Protein AF-C7ABK7-F1 (afdb_monomer_lite)

Organism: NCBI: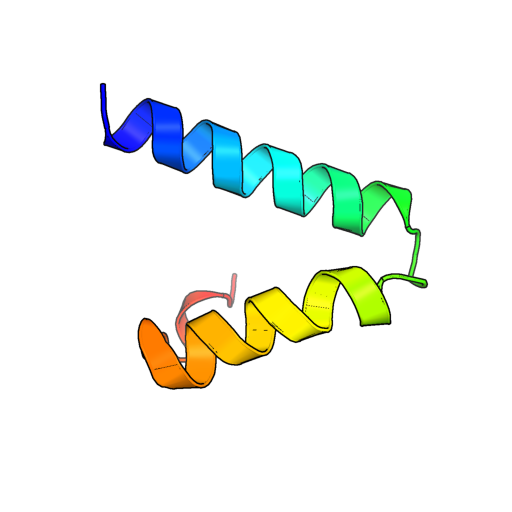txid54319

Secondary structure (DSSP, 8-state):
-HHHHHHHHHHHHHHHHHHTTT--HHHHHHHHHHHHHTS---GGGG--

Foldseek 3Di:
DVVVVVVVVVVVLVVVCVVCVPVCCVSVVVVVCCCVPPVNPDPVVVDD

pLDDT: mean 95.51, std 4.32, range [75.62, 98.19]

Sequence (48 aa):
AAISAHGATVLKKLGELLRAKGNHAAILKPLAKSHATEHKIPINNFKL

Radius of gyration: 11.77 Å; chains: 1; bounding box: 24×24×22 Å

Structure (mmCIF, N/CA/C/O backbone):
data_AF-C7ABK7-F1
#
_entry.id   AF-C7ABK7-F1
#
loop_
_atom_site.group_PDB
_atom_site.id
_atom_site.type_symbol
_atom_site.label_atom_id
_atom_site.label_alt_id
_atom_site.label_comp_id
_atom_site.label_asym_id
_atom_site.label_entity_id
_atom_site.label_seq_id
_atom_site.pdbx_PDB_ins_code
_atom_site.Cartn_x
_atom_site.Cartn_y
_atom_site.Cartn_z
_atom_site.occupancy
_atom_site.B_iso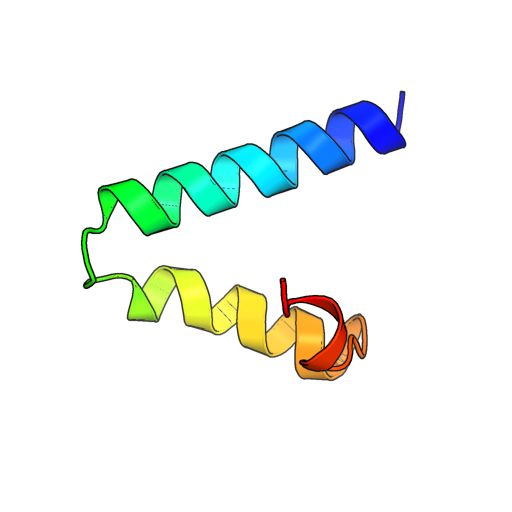_or_equiv
_atom_site.auth_seq_id
_atom_site.auth_comp_id
_atom_site.auth_asym_id
_atom_site.auth_atom_id
_atom_site.pdbx_PDB_model_num
ATOM 1 N N . ALA A 1 1 ? 13.650 12.316 -9.002 1.00 76.00 1 ALA A N 1
ATOM 2 C CA . ALA A 1 1 ? 12.232 12.463 -9.406 1.00 76.00 1 ALA A CA 1
ATOM 3 C C . ALA A 1 1 ? 11.435 11.165 -9.226 1.00 76.00 1 ALA A C 1
ATOM 5 O O . ALA A 1 1 ? 10.501 11.162 -8.435 1.00 76.00 1 ALA A O 1
ATOM 6 N N . ALA A 1 2 ? 11.813 10.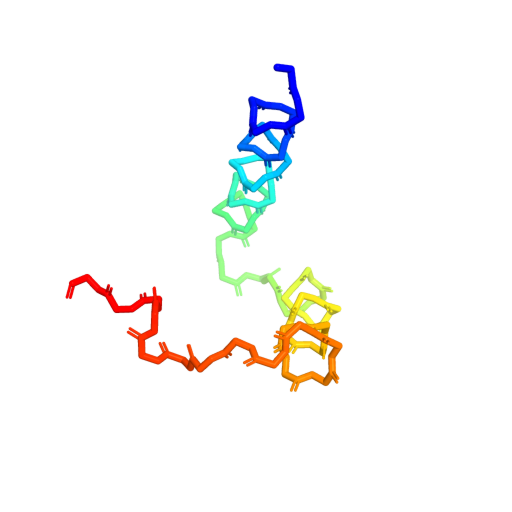058 -9.884 1.00 92.44 2 ALA A N 1
ATOM 7 C CA . ALA A 1 2 ? 11.049 8.800 -9.843 1.00 92.44 2 ALA A CA 1
ATOM 8 C C . ALA A 1 2 ? 10.876 8.204 -8.430 1.00 92.44 2 ALA A C 1
ATOM 10 O O . ALA A 1 2 ? 9.763 7.855 -8.047 1.00 92.44 2 ALA A O 1
ATOM 11 N N . ILE A 1 3 ? 11.946 8.160 -7.626 1.00 95.12 3 ILE A N 1
ATOM 12 C CA . ILE A 1 3 ? 11.896 7.630 -6.251 1.00 95.12 3 ILE A CA 1
ATOM 13 C C . ILE A 1 3 ? 10.964 8.472 -5.371 1.00 95.12 3 ILE A C 1
ATOM 15 O O . ILE A 1 3 ? 10.129 7.925 -4.661 1.00 95.12 3 ILE A O 1
ATOM 19 N N . SER A 1 4 ? 11.046 9.802 -5.457 1.00 96.25 4 SER A N 1
ATOM 20 C CA . SER A 1 4 ? 10.179 10.711 -4.695 1.00 96.25 4 SER A CA 1
ATOM 21 C C . SER A 1 4 ? 8.702 10.551 -5.074 1.00 96.25 4 SER A C 1
ATOM 23 O O . SER A 1 4 ? 7.846 10.504 -4.194 1.00 96.25 4 SER A O 1
ATOM 25 N N . ALA A 1 5 ? 8.397 10.406 -6.369 1.00 97.38 5 ALA A N 1
ATOM 26 C CA . ALA A 1 5 ? 7.035 10.154 -6.845 1.00 97.38 5 ALA A CA 1
ATOM 27 C C . ALA A 1 5 ? 6.503 8.788 -6.378 1.00 97.38 5 ALA A C 1
ATOM 29 O O . ALA A 1 5 ? 5.346 8.664 -5.961 1.00 97.38 5 ALA A O 1
ATOM 30 N N . HIS A 1 6 ? 7.363 7.766 -6.391 1.00 96.19 6 HIS A N 1
ATOM 31 C CA . HIS A 1 6 ? 7.021 6.454 -5.859 1.00 96.19 6 HIS A CA 1
ATOM 32 C C . HIS A 1 6 ? 6.769 6.513 -4.345 1.00 96.19 6 HIS A C 1
ATOM 34 O O . HIS A 1 6 ? 5.737 6.034 -3.879 1.00 96.19 6 HIS A O 1
ATOM 40 N N . GLY A 1 7 ? 7.634 7.195 -3.588 1.00 97.19 7 GLY A N 1
ATOM 41 C CA . GLY A 1 7 ? 7.467 7.409 -2.149 1.00 97.19 7 GLY A CA 1
ATOM 42 C C . GLY A 1 7 ? 6.145 8.098 -1.803 1.00 97.19 7 GLY A C 1
ATOM 43 O O . GLY A 1 7 ? 5.415 7.629 -0.932 1.00 97.19 7 GLY A O 1
ATOM 44 N N . ALA A 1 8 ? 5.769 9.146 -2.545 1.00 98.19 8 ALA A N 1
ATOM 45 C CA . ALA A 1 8 ? 4.474 9.807 -2.378 1.00 98.19 8 ALA A CA 1
ATOM 46 C C . ALA A 1 8 ? 3.289 8.855 -2.629 1.00 98.19 8 ALA A C 1
ATOM 48 O O . ALA A 1 8 ? 2.293 8.889 -1.904 1.00 98.19 8 ALA A O 1
ATOM 49 N N . THR A 1 9 ? 3.405 7.966 -3.621 1.00 96.81 9 THR A N 1
ATOM 50 C CA . THR A 1 9 ? 2.381 6.952 -3.920 1.00 96.81 9 THR A CA 1
ATOM 51 C C . THR A 1 9 ? 2.219 5.961 -2.768 1.00 96.81 9 THR A C 1
ATOM 53 O O . THR A 1 9 ? 1.093 5.703 -2.337 1.00 96.81 9 THR A O 1
ATOM 56 N N . VAL A 1 10 ? 3.331 5.445 -2.235 1.00 96.56 10 VAL A N 1
ATOM 57 C CA . VAL A 1 10 ? 3.330 4.497 -1.110 1.00 96.56 10 VAL A CA 1
ATOM 58 C C . VAL A 1 10 ? 2.701 5.130 0.133 1.00 96.56 10 VAL A C 1
ATOM 60 O O . VAL A 1 10 ? 1.769 4.564 0.705 1.00 96.56 10 VAL A O 1
ATOM 63 N N . LEU A 1 11 ? 3.135 6.338 0.510 1.00 97.62 11 LEU A N 1
ATOM 64 C CA . LEU A 1 11 ? 2.610 7.042 1.685 1.00 97.62 11 LEU A CA 1
ATOM 65 C C . LEU A 1 11 ? 1.121 7.389 1.543 1.00 97.62 11 LEU A C 1
ATOM 67 O O . LEU A 1 11 ? 0.366 7.268 2.509 1.00 97.62 11 LEU A O 1
ATOM 71 N N . LYS A 1 12 ? 0.661 7.746 0.337 1.00 97.75 12 LYS A N 1
ATOM 72 C CA . LYS A 1 12 ? -0.767 7.969 0.068 1.00 97.75 12 LYS A CA 1
ATOM 73 C C . LYS A 1 12 ? -1.593 6.701 0.296 1.00 97.75 12 LYS A C 1
ATOM 75 O O . LYS A 1 12 ? -2.625 6.760 0.963 1.00 97.75 12 LYS A O 1
ATOM 80 N N . LYS A 1 13 ? -1.140 5.554 -0.224 1.00 96.06 13 LYS A N 1
ATOM 81 C CA . LYS A 1 13 ? -1.829 4.267 -0.029 1.00 96.06 13 LYS A CA 1
ATOM 82 C C . LYS A 1 13 ? -1.835 3.824 1.427 1.00 96.06 13 LYS A C 1
ATOM 84 O O . LYS A 1 13 ? -2.869 3.362 1.904 1.00 96.06 13 LYS A O 1
ATOM 89 N N . LEU A 1 14 ? -0.747 4.053 2.158 1.00 96.19 14 LEU A N 1
ATOM 90 C CA . LEU A 1 14 ? -0.719 3.826 3.601 1.00 96.19 14 LEU A CA 1
ATOM 91 C C . LEU A 1 14 ? -1.750 4.700 4.336 1.00 96.19 14 LEU A C 1
ATOM 93 O O . LEU A 1 14 ? -2.514 4.190 5.152 1.00 96.19 14 LEU A O 1
ATOM 97 N N . GLY A 1 15 ? -1.840 5.992 4.008 1.00 97.69 15 GLY A N 1
ATOM 98 C CA . GLY A 1 15 ? -2.842 6.890 4.591 1.00 97.69 15 GLY A CA 1
ATOM 99 C C . GLY A 1 15 ? -4.288 6.444 4.330 1.00 97.69 15 GLY A C 1
ATOM 100 O O . GLY A 1 15 ? -5.125 6.499 5.232 1.00 97.69 15 GLY A O 1
ATOM 101 N N . GLU A 1 16 ? -4.585 5.947 3.124 1.00 97.19 16 GLU A N 1
ATOM 102 C CA . GLU A 1 16 ? -5.891 5.359 2.785 1.00 97.19 16 GLU A CA 1
ATOM 103 C C . GLU A 1 16 ? -6.218 4.138 3.669 1.00 97.19 16 GLU A C 1
ATOM 105 O O . GLU A 1 16 ? -7.333 4.049 4.189 1.00 97.19 16 GLU A O 1
ATOM 110 N N . LEU A 1 17 ? -5.247 3.240 3.894 1.00 96.44 17 LEU A N 1
ATOM 111 C CA . LEU A 1 17 ? -5.402 2.069 4.770 1.00 96.44 17 LEU A CA 1
ATOM 112 C C . LEU A 1 17 ? -5.668 2.472 6.228 1.00 96.44 17 LEU A C 1
ATOM 114 O O . LEU A 1 17 ? -6.586 1.942 6.856 1.00 96.44 17 LEU A O 1
ATOM 118 N N . LEU A 1 18 ? -4.906 3.437 6.754 1.00 96.88 18 LEU A N 1
ATOM 119 C CA . LEU A 1 18 ? -5.066 3.928 8.127 1.00 96.88 18 LEU A CA 1
ATOM 120 C C . LEU A 1 18 ? -6.436 4.587 8.334 1.00 96.88 18 LEU A C 1
ATOM 122 O O . LEU A 1 18 ? -7.113 4.331 9.331 1.00 96.88 18 LEU A O 1
ATOM 126 N N . ARG A 1 19 ? -6.893 5.388 7.364 1.00 97.62 19 ARG A N 1
ATOM 127 C CA . ARG A 1 19 ? -8.205 6.048 7.424 1.00 97.62 19 ARG A CA 1
ATOM 128 C C . ARG A 1 19 ? -9.371 5.059 7.394 1.00 97.62 19 ARG A C 1
ATOM 130 O O . ARG A 1 19 ? -10.424 5.359 7.950 1.00 97.62 19 ARG A O 1
ATOM 137 N N . ALA A 1 20 ? -9.180 3.890 6.786 1.00 97.19 20 ALA A N 1
ATOM 138 C CA . ALA A 1 20 ? -10.181 2.831 6.746 1.00 97.19 20 ALA A CA 1
ATOM 139 C C . ALA A 1 20 ? -10.342 2.072 8.080 1.00 97.19 20 ALA A C 1
ATOM 141 O O . ALA A 1 20 ? -11.287 1.298 8.208 1.00 97.19 20 ALA A O 1
ATOM 142 N N . LYS A 1 21 ? -9.465 2.295 9.077 1.00 96.06 21 LYS A N 1
ATOM 143 C CA . LYS A 1 21 ? -9.609 1.804 10.466 1.00 96.06 21 LYS A CA 1
ATOM 144 C C . LYS A 1 21 ? -9.998 0.317 10.573 1.00 96.06 21 LYS A C 1
ATOM 146 O O . LYS A 1 21 ? -10.925 -0.044 11.288 1.00 96.06 21 LYS A O 1
ATOM 151 N N . GLY A 1 22 ? -9.312 -0.544 9.824 1.00 94.56 22 GLY A N 1
ATOM 152 C CA . GLY A 1 22 ? -9.568 -1.992 9.790 1.00 94.56 22 GLY A CA 1
ATOM 153 C C . GLY A 1 22 ? -10.545 -2.454 8.701 1.00 94.56 22 GLY A C 1
ATOM 154 O O . GLY A 1 22 ? -10.473 -3.603 8.274 1.00 94.56 22 GLY A O 1
ATOM 155 N N . ASN A 1 23 ? -11.373 -1.570 8.134 1.00 96.62 23 ASN A N 1
ATOM 156 C CA . ASN A 1 23 ? -12.226 -1.885 6.982 1.00 96.62 23 ASN A CA 1
ATOM 157 C C . ASN A 1 23 ? -11.498 -1.665 5.640 1.00 96.62 23 ASN A C 1
ATOM 159 O O . ASN A 1 23 ? -11.947 -0.923 4.768 1.00 96.62 23 ASN A O 1
ATOM 163 N N . HIS A 1 24 ? -10.321 -2.272 5.479 1.00 96.81 24 HIS A N 1
ATOM 164 C CA . HIS A 1 24 ? -9.428 -2.011 4.343 1.00 96.81 24 HIS A CA 1
ATOM 165 C C . HIS A 1 24 ? -9.300 -3.182 3.358 1.00 96.81 24 HIS A C 1
ATOM 167 O O . HIS A 1 24 ? -8.418 -3.163 2.501 1.00 96.81 24 HIS A O 1
ATOM 173 N N . ALA A 1 25 ? -10.145 -4.213 3.449 1.00 96.94 25 ALA A N 1
ATOM 174 C CA . ALA A 1 25 ? -10.029 -5.413 2.612 1.00 96.94 25 ALA A CA 1
ATOM 175 C C . ALA A 1 25 ? -1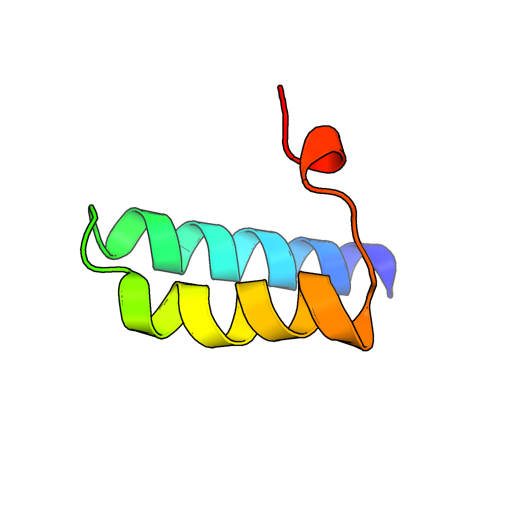0.037 -5.093 1.102 1.0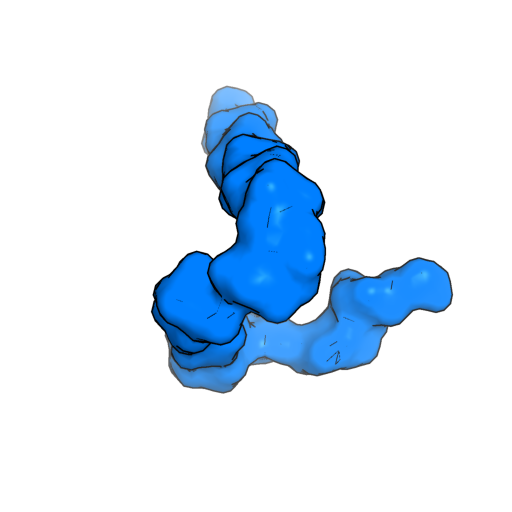0 96.94 25 ALA A C 1
ATOM 177 O O . ALA A 1 25 ? -9.216 -5.618 0.350 1.00 96.94 25 ALA A O 1
ATOM 178 N N . ALA A 1 26 ? -10.908 -4.176 0.666 1.00 96.25 26 ALA A N 1
ATOM 179 C CA . ALA A 1 26 ? -11.002 -3.760 -0.734 1.00 96.25 26 ALA A CA 1
ATOM 180 C C . ALA A 1 26 ? -9.763 -2.987 -1.223 1.00 96.25 26 ALA A C 1
ATOM 182 O O . ALA A 1 26 ? -9.365 -3.140 -2.375 1.00 96.25 26 ALA A O 1
ATOM 183 N N . ILE A 1 27 ? -9.133 -2.198 -0.346 1.00 95.12 27 ILE A N 1
ATOM 184 C CA . ILE A 1 27 ? -7.909 -1.436 -0.647 1.00 95.12 27 ILE A CA 1
ATOM 185 C C . ILE A 1 27 ? -6.702 -2.382 -0.691 1.00 95.12 27 ILE A C 1
ATOM 187 O O . ILE A 1 27 ? -5.857 -2.287 -1.580 1.00 95.12 27 ILE A O 1
ATOM 191 N N . LEU A 1 28 ? -6.640 -3.325 0.254 1.00 95.81 28 LEU A N 1
ATOM 192 C CA . LEU A 1 28 ? -5.535 -4.266 0.403 1.00 95.81 28 LEU A CA 1
ATOM 193 C C . LEU A 1 28 ? -5.494 -5.310 -0.720 1.00 95.81 28 LEU A C 1
ATOM 195 O O . LEU A 1 28 ? -4.411 -5.677 -1.162 1.00 95.81 28 LEU A O 1
ATOM 199 N N . LYS A 1 29 ? -6.647 -5.780 -1.211 1.00 96.75 29 LYS A N 1
ATOM 200 C CA . LYS A 1 29 ? -6.732 -6.854 -2.216 1.00 96.75 29 LYS A CA 1
ATOM 201 C C . LYS A 1 29 ? -5.896 -6.606 -3.490 1.00 96.75 29 LYS A C 1
ATOM 203 O O . LYS A 1 29 ? -5.109 -7.490 -3.835 1.00 96.75 29 LYS A O 1
ATOM 208 N N . PRO A 1 30 ? -6.012 -5.463 -4.198 1.00 96.44 30 PRO A N 1
ATOM 209 C CA . PRO A 1 30 ? -5.184 -5.207 -5.378 1.00 96.44 30 PRO A CA 1
ATOM 210 C C . PRO A 1 30 ? -3.698 -5.041 -5.031 1.00 96.44 30 PRO A C 1
ATOM 212 O O . PRO A 1 30 ? -2.858 -5.530 -5.780 1.00 96.44 30 PRO A O 1
ATOM 215 N N . LEU A 1 31 ? -3.372 -4.433 -3.882 1.00 96.12 31 LEU A N 1
ATOM 216 C CA . LEU A 1 31 ? -1.986 -4.277 -3.424 1.00 96.12 31 LEU A CA 1
ATOM 217 C C . LEU A 1 31 ? -1.336 -5.636 -3.136 1.00 96.12 31 LEU A C 1
ATOM 219 O O . LEU A 1 31 ? -0.240 -5.906 -3.613 1.00 96.12 31 LEU A O 1
ATOM 223 N N . ALA A 1 32 ? -2.024 -6.517 -2.411 1.00 96.31 32 ALA A N 1
ATOM 224 C CA . ALA A 1 32 ? -1.535 -7.859 -2.118 1.00 96.31 32 ALA A CA 1
ATOM 225 C C . ALA A 1 32 ? -1.338 -8.680 -3.401 1.00 96.31 32 ALA A C 1
ATOM 227 O O . ALA A 1 32 ? -0.321 -9.355 -3.548 1.00 96.31 32 ALA A O 1
ATOM 228 N N . LYS A 1 33 ? -2.272 -8.581 -4.361 1.00 97.94 33 LYS A N 1
ATOM 229 C CA . LYS A 1 33 ? -2.154 -9.263 -5.656 1.00 97.94 33 LYS A CA 1
ATOM 230 C C . LYS A 1 33 ? -0.912 -8.806 -6.423 1.00 97.94 33 LYS A C 1
ATOM 232 O O . LYS A 1 33 ? -0.144 -9.663 -6.865 1.00 97.94 33 LYS A O 1
ATOM 237 N N . SER A 1 34 ? -0.702 -7.496 -6.571 1.00 97.50 34 SER A N 1
ATOM 238 C CA . SER A 1 34 ? 0.441 -6.986 -7.339 1.00 97.50 34 SER A CA 1
ATOM 239 C C . SER A 1 34 ? 1.769 -7.329 -6.667 1.00 97.50 34 SER A C 1
ATOM 241 O O . SER A 1 34 ? 2.700 -7.792 -7.323 1.00 97.50 34 SER A O 1
ATOM 243 N N . HIS A 1 35 ? 1.849 -7.218 -5.340 1.00 97.25 35 HIS A N 1
ATOM 244 C CA . HIS A 1 35 ? 3.070 -7.541 -4.604 1.00 97.25 35 HIS A CA 1
ATOM 245 C C . HIS A 1 35 ? 3.398 -9.035 -4.634 1.00 97.25 35 HIS A C 1
ATOM 247 O O . HIS A 1 35 ? 4.571 -9.383 -4.737 1.00 97.25 35 HIS A O 1
ATOM 253 N N . ALA A 1 36 ? 2.392 -9.913 -4.619 1.00 97.62 36 ALA A N 1
ATOM 254 C CA . ALA A 1 36 ? 2.607 -11.354 -4.702 1.00 97.62 36 ALA A CA 1
ATOM 255 C C . ALA A 1 36 ? 2.967 -11.828 -6.120 1.00 97.62 36 ALA A C 1
ATOM 257 O O . ALA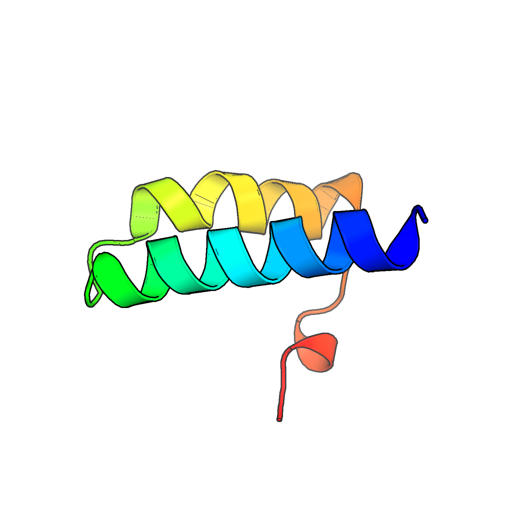 A 1 36 ? 3.839 -12.680 -6.278 1.00 97.62 36 ALA A O 1
ATOM 258 N N . THR A 1 37 ? 2.295 -11.303 -7.149 1.00 97.62 37 THR A N 1
ATOM 259 C CA . THR A 1 37 ? 2.339 -11.894 -8.502 1.00 97.62 37 THR A CA 1
ATOM 260 C C . THR A 1 37 ? 3.164 -11.097 -9.508 1.00 97.62 37 THR A C 1
ATOM 262 O O . THR A 1 37 ? 3.823 -11.700 -10.354 1.00 97.62 37 THR A O 1
ATOM 265 N N . GLU A 1 38 ? 3.183 -9.767 -9.401 1.00 97.50 38 GLU A N 1
ATOM 266 C CA . GLU A 1 38 ? 3.852 -8.887 -10.367 1.00 97.50 38 GLU A CA 1
ATOM 267 C C . GLU A 1 38 ? 5.231 -8.474 -9.854 1.00 97.50 38 GLU A C 1
ATOM 269 O O . GLU A 1 38 ? 6.247 -8.728 -10.496 1.00 97.50 38 GLU A O 1
ATOM 274 N N . HIS A 1 39 ? 5.276 -7.884 -8.660 1.00 96.75 39 HIS A N 1
ATOM 275 C CA . HIS A 1 39 ? 6.511 -7.371 -8.065 1.00 96.75 39 HIS A CA 1
ATOM 276 C C . HIS A 1 39 ? 7.297 -8.446 -7.307 1.00 96.75 39 HIS A C 1
ATOM 278 O O . HIS A 1 39 ? 8.487 -8.266 -7.063 1.00 96.75 39 HIS A O 1
ATOM 284 N N . LYS A 1 40 ? 6.636 -9.557 -6.947 1.00 97.31 40 LYS A N 1
ATOM 285 C CA . LYS A 1 40 ? 7.217 -10.714 -6.244 1.00 97.31 40 LYS A CA 1
ATOM 286 C C . LYS A 1 40 ? 7.979 -10.310 -4.976 1.00 97.31 40 LYS A C 1
ATOM 288 O O . LYS A 1 40 ? 9.093 -10.768 -4.732 1.00 97.31 40 LYS A O 1
ATOM 293 N N . ILE A 1 41 ? 7.377 -9.434 -4.175 1.00 96.31 41 ILE A N 1
ATOM 294 C CA . ILE A 1 41 ? 7.983 -8.912 -2.950 1.00 96.31 41 ILE A CA 1
ATOM 295 C C . ILE A 1 41 ? 7.690 -9.873 -1.792 1.00 96.31 41 ILE A C 1
ATOM 297 O O . ILE A 1 41 ? 6.519 -10.082 -1.461 1.00 96.31 41 ILE A O 1
ATOM 301 N N . PRO A 1 42 ? 8.719 -10.449 -1.143 1.00 96.00 42 PRO A N 1
ATOM 302 C CA . PRO A 1 42 ? 8.527 -11.303 0.021 1.00 96.00 42 PRO A CA 1
ATOM 303 C C . PRO A 1 42 ? 7.913 -10.537 1.193 1.00 96.00 42 PRO A C 1
ATOM 305 O O . PRO A 1 42 ? 8.278 -9.392 1.463 1.00 96.00 42 PRO A O 1
ATOM 308 N N . ILE A 1 43 ? 7.052 -11.205 1.966 1.00 94.75 43 ILE A N 1
ATOM 309 C CA . ILE A 1 43 ? 6.405 -10.585 3.132 1.00 94.75 43 ILE A CA 1
ATOM 310 C C . ILE A 1 43 ? 7.404 -10.152 4.217 1.00 94.75 43 ILE A C 1
ATOM 312 O O . ILE A 1 43 ? 7.133 -9.223 4.972 1.00 94.75 43 ILE A O 1
ATOM 316 N N . ASN A 1 44 ? 8.587 -10.775 4.266 1.00 96.38 44 ASN A N 1
ATOM 317 C CA . ASN A 1 44 ? 9.655 -10.399 5.193 1.00 96.38 44 ASN A CA 1
ATOM 318 C C . ASN A 1 44 ? 10.125 -8.946 5.023 1.00 96.38 44 ASN A C 1
ATOM 320 O O . ASN A 1 44 ? 10.562 -8.360 6.005 1.00 96.38 44 ASN A O 1
ATOM 324 N N . ASN A 1 45 ? 9.993 -8.353 3.833 1.00 95.25 45 ASN A N 1
ATOM 325 C CA . ASN A 1 45 ? 10.430 -6.976 3.577 1.00 95.25 45 ASN A CA 1
ATOM 326 C C . ASN A 1 45 ? 9.503 -5.918 4.201 1.00 95.25 45 ASN A C 1
ATOM 328 O O . ASN A 1 45 ? 9.841 -4.740 4.199 1.00 95.25 45 ASN A O 1
ATOM 332 N N . PHE A 1 46 ? 8.337 -6.326 4.708 1.00 92.62 46 PHE A N 1
ATOM 333 C CA . PHE A 1 46 ? 7.380 -5.455 5.397 1.00 92.62 46 PHE A CA 1
ATOM 334 C C . PHE A 1 46 ? 7.433 -5.597 6.922 1.00 92.62 46 PHE A C 1
ATOM 336 O O . PHE A 1 46 ? 6.609 -5.007 7.620 1.00 92.62 46 PHE A O 1
ATOM 343 N N . LYS A 1 47 ? 8.360 -6.406 7.445 1.00 91.62 47 LYS A N 1
ATOM 344 C CA . LYS A 1 47 ? 8.606 -6.489 8.885 1.00 91.62 47 LYS A CA 1
ATOM 345 C C . LYS A 1 47 ? 9.356 -5.238 9.346 1.00 91.62 47 LYS A C 1
ATOM 347 O O . LYS A 1 47 ? 10.140 -4.678 8.583 1.00 91.62 47 LYS A O 1
ATOM 352 N N . LEU A 1 48 ? 9.073 -4.819 10.577 1.00 75.62 48 LEU A N 1
ATOM 353 C CA . LEU A 1 48 ? 9.869 -3.828 11.301 1.00 75.62 48 LEU A CA 1
ATOM 354 C C . LEU A 1 48 ? 11.138 -4.477 11.856 1.00 75.62 48 LEU A C 1
ATOM 356 O O . LEU A 1 48 ? 11.049 -5.667 12.244 1.00 75.62 48 LEU A O 1
#

InterPro domains:
  IPR000971 Globin [PF00042] (2-48)
  IPR002335 Myoglobin [PTHR47132] (2-48)
  IPR009050 Globin-like superfamily [SSF46458] (2-48)